Protein AF-A0A8C4LTF9-F1 (afdb_monomer_lite)

Foldseek 3Di:
DLVVVLVVLVVVLVVLVVVVVCCVVCVVVVLVVCLVVQLVLVVPQDCPDPSVVVNVVLCVVQVADAAADDDDDDDGHRGHSSRSVNVCCVVCVVVVVVVSVVVSVVSVVSSVVSVVVVCVVVPVVVVVD

InterPro domains:
  IPR008952 Tetraspanin, EC2 domain superfamily [G3DSA:1.10.1450.10] (25-118)
  IPR008952 Tetraspanin, EC2 domain superfamily [SSF48652] (24-93)
  IPR018499 Tetraspan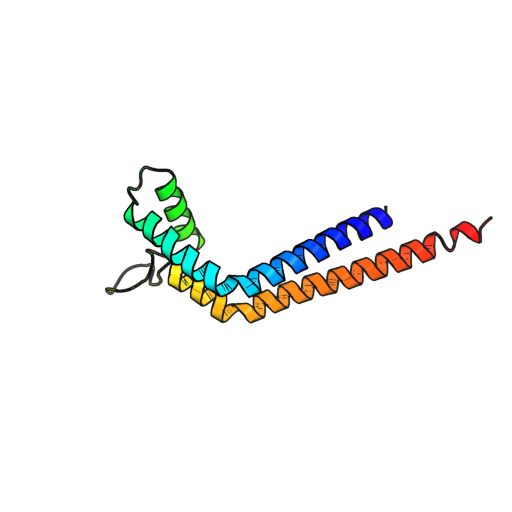in/Peripherin [PF00335] (1-118)
  IPR018499 Tetraspanin/Peripherin [PTHR19282] (1-105)

Structure (mmCIF, N/CA/C/O backbone):
data_AF-A0A8C4LTF9-F1
#
_entry.id   AF-A0A8C4LTF9-F1
#
loop_
_atom_site.group_PDB
_atom_site.id
_atom_site.type_symbol
_atom_site.label_atom_id
_atom_site.label_alt_id
_atom_site.label_comp_id
_atom_site.label_asym_id
_atom_site.label_entity_id
_atom_site.label_seq_id
_atom_site.pdbx_PDB_ins_code
_atom_site.Cartn_x
_atom_site.Cartn_y
_atom_site.Cartn_z
_atom_site.occupancy
_atom_site.B_iso_or_equiv
_atom_site.auth_seq_id
_atom_site.auth_comp_id
_atom_site.auth_asym_id
_atom_site.auth_atom_id
_atom_site.pdbx_PDB_model_num
ATOM 1 N N . MET A 1 1 ? -31.022 2.590 12.637 1.00 83.38 1 MET A N 1
ATOM 2 C CA . MET A 1 1 ? -29.819 3.293 12.130 1.00 83.38 1 MET A CA 1
ATOM 3 C C . MET A 1 1 ? -28.522 2.812 12.789 1.00 83.38 1 MET A C 1
ATOM 5 O O . MET A 1 1 ? -27.674 2.312 12.067 1.00 83.38 1 MET A O 1
ATOM 9 N N . LEU A 1 2 ? -28.377 2.839 14.125 1.00 87.06 2 LEU A N 1
ATOM 10 C CA . LEU A 1 2 ? -27.144 2.401 14.826 1.00 87.06 2 LEU A CA 1
ATOM 11 C C . LEU A 1 2 ? -26.710 0.950 14.534 1.00 87.06 2 LEU A C 1
ATOM 13 O O . LEU A 1 2 ? -25.525 0.686 14.360 1.00 87.06 2 LEU A O 1
ATOM 17 N N . LYS A 1 3 ? -27.663 0.016 14.407 1.00 85.50 3 LYS A N 1
ATOM 18 C CA . LYS A 1 3 ? -27.367 -1.383 14.046 1.00 85.50 3 LYS A CA 1
ATOM 19 C C . LYS A 1 3 ? -26.798 -1.537 12.630 1.00 85.50 3 LYS A C 1
ATOM 21 O O . LYS A 1 3 ? -25.912 -2.355 12.424 1.00 85.50 3 LYS A O 1
ATOM 26 N N . LEU A 1 4 ? -27.282 -0.742 11.671 1.00 90.12 4 LEU A N 1
ATOM 27 C CA . LEU A 1 4 ? -26.751 -0.742 10.303 1.00 90.12 4 LEU A CA 1
ATOM 28 C C . LEU A 1 4 ? -25.328 -0.180 10.282 1.00 90.12 4 LEU A C 1
ATOM 30 O O . LEU A 1 4 ? -24.459 -0.767 9.655 1.00 90.12 4 LEU A O 1
ATOM 34 N N . TYR A 1 5 ? -25.078 0.900 11.026 1.00 92.50 5 TYR A N 1
ATOM 35 C CA . TYR A 1 5 ? -23.738 1.466 11.187 1.00 92.50 5 TYR A CA 1
ATOM 36 C C . TYR A 1 5 ? -22.744 0.449 11.770 1.00 92.50 5 TYR A C 1
ATOM 38 O O . TYR A 1 5 ? -21.685 0.230 11.190 1.00 92.50 5 TYR A O 1
ATOM 46 N N . ALA A 1 6 ? -23.110 -0.237 12.859 1.00 92.38 6 ALA A N 1
ATOM 47 C CA . ALA A 1 6 ? -22.270 -1.282 13.447 1.00 92.38 6 ALA A CA 1
ATOM 48 C C . ALA A 1 6 ? -22.031 -2.462 12.482 1.00 92.38 6 ALA A C 1
ATOM 50 O O .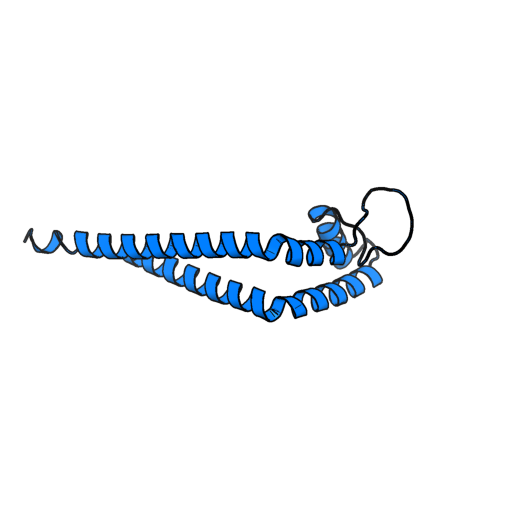 ALA A 1 6 ? -20.919 -2.983 12.417 1.00 92.38 6 ALA A O 1
ATOM 51 N N . MET A 1 7 ? -23.046 -2.852 11.699 1.00 93.69 7 MET A N 1
ATOM 52 C CA . MET A 1 7 ? -22.917 -3.889 10.668 1.00 93.69 7 MET A CA 1
ATOM 53 C C . MET A 1 7 ? -21.915 -3.481 9.580 1.00 93.69 7 MET A C 1
ATOM 55 O O . MET A 1 7 ? -20.995 -4.243 9.294 1.00 93.69 7 MET A O 1
ATOM 59 N N . PHE A 1 8 ? -22.025 -2.264 9.037 1.00 95.69 8 PHE A N 1
ATOM 60 C CA . PHE A 1 8 ? -21.084 -1.768 8.030 1.00 95.69 8 PHE A CA 1
ATOM 61 C C . PHE A 1 8 ? -19.653 -1.663 8.568 1.00 95.69 8 PHE A C 1
ATOM 63 O O . PHE A 1 8 ? -18.730 -2.117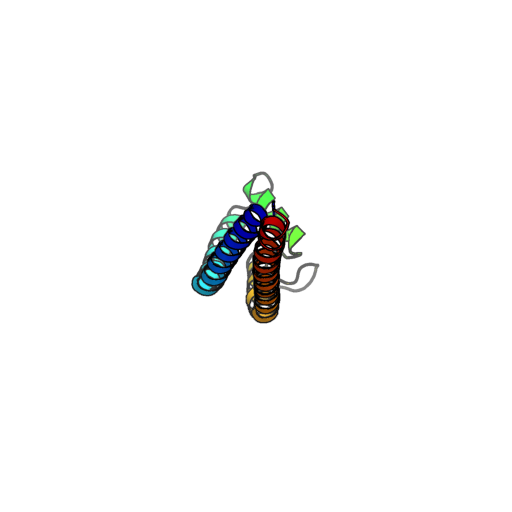 7.897 1.00 95.69 8 PHE A O 1
ATOM 70 N N . LEU A 1 9 ? -19.456 -1.136 9.782 1.00 94.62 9 LEU A N 1
ATOM 71 C CA . LEU A 1 9 ? -18.125 -1.088 10.400 1.00 94.62 9 LEU A CA 1
ATOM 72 C C . LEU A 1 9 ? -17.520 -2.481 10.600 1.00 94.62 9 LEU A C 1
ATOM 74 O O . LEU A 1 9 ? -16.330 -2.662 10.371 1.00 94.62 9 LEU A O 1
ATOM 78 N N . SER A 1 10 ? -18.336 -3.469 10.973 1.00 94.88 10 SER A N 1
ATOM 79 C CA . SER A 1 10 ? -17.867 -4.851 11.117 1.00 94.88 10 SER A CA 1
ATOM 80 C C . SER A 1 10 ? -17.384 -5.419 9.780 1.00 94.88 10 SER A C 1
ATOM 82 O O . SER A 1 10 ? -16.351 -6.080 9.728 1.00 94.88 10 SER A O 1
ATOM 84 N N . LEU A 1 11 ? -18.101 -5.138 8.686 1.00 96.75 11 LEU A N 1
ATOM 85 C CA . LEU A 1 11 ? -17.689 -5.564 7.345 1.00 96.75 11 LEU A CA 1
ATOM 86 C C . LEU A 1 11 ? -16.375 -4.905 6.912 1.00 96.75 11 LEU A C 1
ATOM 88 O O . LEU A 1 11 ? -15.505 -5.586 6.373 1.00 96.75 11 LEU A O 1
ATOM 92 N N . VAL A 1 12 ? -16.211 -3.605 7.176 1.00 96.69 12 VAL A N 1
ATOM 93 C CA . VAL A 1 12 ? -14.968 -2.881 6.866 1.00 96.69 12 VAL A CA 1
ATOM 94 C C . VAL A 1 12 ? -13.796 -3.435 7.676 1.00 96.69 12 VAL A C 1
ATOM 96 O O . VAL A 1 12 ? -12.757 -3.727 7.094 1.00 96.69 12 VAL A O 1
ATOM 99 N N . PHE A 1 13 ? -13.979 -3.681 8.975 1.00 97.12 13 PHE A N 1
ATOM 100 C CA . PHE A 1 13 ? -12.939 -4.257 9.832 1.00 97.12 13 PHE A CA 1
ATOM 101 C C . PHE A 1 13 ? -12.459 -5.626 9.324 1.00 97.12 13 PHE A C 1
ATOM 103 O O . PHE A 1 13 ? -11.259 -5.899 9.274 1.00 97.12 13 PHE A O 1
ATOM 110 N N . LEU A 1 14 ? -13.387 -6.489 8.898 1.00 97.25 14 LEU A N 1
ATOM 111 C CA . LEU A 1 14 ? -13.037 -7.784 8.310 1.00 97.25 14 LEU A CA 1
ATOM 112 C C . LEU A 1 14 ? -12.277 -7.622 6.987 1.00 97.25 14 LEU A C 1
ATOM 114 O O . LEU A 1 14 ? -11.304 -8.340 6.756 1.00 97.25 14 LEU A O 1
ATOM 118 N N . ALA A 1 15 ? -12.685 -6.675 6.139 1.00 97.12 15 ALA A N 1
ATOM 119 C CA . ALA A 1 15 ? -11.989 -6.386 4.888 1.00 97.12 15 ALA A CA 1
ATOM 120 C C . ALA A 1 15 ? -10.562 -5.863 5.130 1.00 97.12 15 ALA A C 1
ATOM 122 O O . ALA A 1 15 ? -9.628 -6.321 4.473 1.00 97.12 15 ALA A O 1
ATOM 123 N N . GLU A 1 16 ? -10.369 -4.967 6.101 1.00 96.00 16 GLU A N 1
ATOM 124 C CA . GLU A 1 16 ? -9.048 -4.467 6.501 1.00 96.00 16 GLU A CA 1
ATOM 125 C C . GLU A 1 16 ? -8.153 -5.577 7.046 1.00 96.00 16 GLU A C 1
ATOM 127 O O . GLU A 1 16 ? -6.979 -5.652 6.685 1.00 96.00 16 GLU A O 1
ATOM 132 N N . LEU A 1 17 ? -8.704 -6.476 7.865 1.00 95.94 17 LEU A N 1
ATOM 133 C CA . LEU A 1 17 ? -7.966 -7.615 8.405 1.00 95.94 17 LEU A CA 1
ATOM 134 C C . LEU A 1 17 ? -7.511 -8.564 7.289 1.00 95.94 17 LEU A C 1
ATOM 136 O O . LEU A 1 17 ? -6.343 -8.953 7.252 1.00 95.94 17 LEU A O 1
ATOM 140 N N . VAL A 1 18 ? -8.393 -8.889 6.338 1.00 97.44 18 VAL A N 1
ATOM 141 C CA . VAL A 1 18 ? -8.047 -9.725 5.175 1.00 97.44 18 VAL A CA 1
ATOM 142 C C . VAL A 1 18 ? -7.000 -9.043 4.292 1.00 97.44 18 VAL A C 1
ATOM 144 O O . VAL A 1 18 ? -6.019 -9.685 3.908 1.00 97.44 18 VAL A O 1
ATOM 147 N N . ALA A 1 19 ? -7.167 -7.753 3.991 1.00 95.69 19 ALA A N 1
ATOM 148 C CA . ALA A 1 19 ? -6.223 -6.989 3.178 1.00 95.69 19 ALA A CA 1
ATOM 149 C C . ALA A 1 19 ? -4.851 -6.863 3.859 1.00 95.69 19 ALA A C 1
ATOM 151 O O . ALA A 1 19 ? -3.824 -7.065 3.212 1.00 95.69 19 ALA A O 1
ATOM 152 N N . GLY A 1 20 ? -4.824 -6.597 5.167 1.00 94.44 20 GLY A N 1
ATOM 153 C CA . GLY A 1 20 ? -3.601 -6.492 5.960 1.00 94.44 20 GLY A CA 1
ATOM 154 C C . GLY A 1 20 ? -2.831 -7.810 6.034 1.00 94.44 20 GLY A C 1
ATOM 155 O O . GLY A 1 20 ? -1.626 -7.829 5.780 1.00 94.44 20 GLY A O 1
ATOM 156 N N . ILE A 1 21 ? -3.522 -8.925 6.308 1.00 95.38 21 ILE A N 1
ATOM 157 C CA . ILE A 1 21 ? -2.905 -10.262 6.317 1.00 95.38 21 ILE A CA 1
ATOM 158 C C . ILE A 1 21 ? -2.369 -10.605 4.926 1.00 95.38 21 ILE A C 1
ATOM 160 O O . ILE A 1 21 ? -1.210 -10.998 4.804 1.00 95.38 21 ILE A O 1
ATOM 164 N N . SER A 1 22 ? -3.177 -10.418 3.879 1.00 95.44 22 SER A N 1
ATOM 165 C CA . SER A 1 22 ? -2.775 -10.731 2.502 1.00 95.44 22 SER A CA 1
ATOM 166 C C . SER A 1 22 ? -1.569 -9.894 2.071 1.00 95.44 22 SER A C 1
ATOM 168 O O . SER A 1 22 ? -0.595 -10.438 1.559 1.00 95.44 22 SER A O 1
ATOM 170 N N . GLY A 1 23 ? -1.579 -8.587 2.347 1.00 92.31 23 GLY A N 1
ATOM 171 C CA . GLY A 1 23 ? -0.459 -7.697 2.044 1.00 92.31 23 GLY A CA 1
ATOM 172 C C . GLY A 1 23 ? 0.827 -8.078 2.779 1.00 92.31 23 GLY A C 1
ATOM 173 O O . GLY A 1 23 ? 1.909 -7.980 2.204 1.00 92.31 23 GLY A O 1
ATOM 174 N N . PHE A 1 24 ? 0.730 -8.562 4.022 1.00 92.00 24 PHE A N 1
ATOM 175 C CA . PHE A 1 24 ? 1.894 -9.015 4.785 1.00 92.00 24 PHE A CA 1
ATOM 176 C C . PHE A 1 24 ? 2.439 -10.362 4.294 1.00 92.00 24 PHE A C 1
ATOM 178 O O . PHE A 1 24 ? 3.651 -10.494 4.109 1.00 92.00 24 PHE A O 1
ATOM 185 N N . VAL A 1 25 ? 1.561 -11.348 4.076 1.00 95.25 25 VAL A N 1
ATOM 186 C CA . VAL A 1 25 ? 1.932 -12.705 3.635 1.00 95.25 25 VAL A CA 1
ATOM 187 C C . VAL A 1 25 ? 2.526 -12.671 2.229 1.00 95.25 25 VAL A C 1
ATOM 189 O O . VAL A 1 25 ? 3.607 -13.212 2.005 1.00 95.25 25 VAL A O 1
ATOM 192 N N . PHE A 1 26 ? 1.878 -11.970 1.298 1.00 94.75 26 PHE A N 1
ATOM 193 C CA . PHE A 1 26 ? 2.287 -11.926 -0.107 1.00 94.75 26 PHE A CA 1
ATOM 194 C C . PHE A 1 26 ? 3.284 -10.803 -0.426 1.00 94.75 26 PHE A C 1
ATOM 196 O O . PHE A 1 26 ? 3.573 -10.551 -1.592 1.00 94.75 26 PHE A O 1
ATOM 203 N N . ARG A 1 27 ? 3.875 -10.131 0.574 1.00 90.62 27 ARG A N 1
ATOM 204 C CA . ARG A 1 27 ? 4.778 -8.981 0.350 1.00 90.62 27 ARG A CA 1
ATOM 205 C C . ARG A 1 27 ? 5.970 -9.285 -0.565 1.00 90.62 27 ARG A C 1
ATOM 207 O O . ARG A 1 27 ? 6.423 -8.401 -1.283 1.00 90.62 27 ARG A O 1
ATOM 214 N N . HIS A 1 28 ? 6.509 -10.505 -0.501 1.00 92.44 28 HIS A N 1
ATOM 215 C CA . HIS A 1 28 ? 7.649 -10.920 -1.323 1.00 92.44 28 HIS A CA 1
ATOM 216 C C . HIS A 1 28 ? 7.198 -11.230 -2.752 1.00 92.44 28 HIS A C 1
ATOM 218 O O . HIS A 1 28 ? 7.797 -10.745 -3.706 1.00 92.44 28 HIS A O 1
ATOM 224 N N . GLU A 1 29 ? 6.077 -11.935 -2.889 1.00 94.81 29 GLU A N 1
ATOM 225 C CA . GLU A 1 29 ? 5.489 -12.273 -4.184 1.00 94.81 29 GLU A CA 1
ATOM 226 C C . GLU A 1 29 ? 5.024 -11.028 -4.953 1.00 94.81 29 GLU A C 1
ATOM 228 O O . GLU A 1 29 ? 5.205 -10.952 -6.166 1.00 94.81 29 GLU A O 1
ATOM 233 N N . ILE A 1 30 ? 4.511 -10.006 -4.256 1.00 92.38 30 ILE A N 1
ATOM 234 C CA . ILE A 1 30 ? 4.157 -8.707 -4.846 1.00 92.38 30 ILE A CA 1
ATOM 235 C C . ILE A 1 30 ? 5.386 -8.038 -5.475 1.00 92.38 30 ILE A C 1
ATOM 237 O O . ILE A 1 30 ? 5.290 -7.534 -6.595 1.00 92.38 30 ILE A O 1
ATOM 241 N N . LYS A 1 31 ? 6.545 -8.063 -4.799 1.00 92.81 31 LYS A N 1
ATOM 242 C CA . LYS A 1 31 ? 7.796 -7.501 -5.337 1.00 92.81 31 LYS A CA 1
ATOM 243 C C . LYS A 1 31 ? 8.220 -8.237 -6.607 1.00 92.81 31 LYS A C 1
ATOM 245 O O . LYS A 1 31 ? 8.418 -7.604 -7.642 1.00 92.81 31 LYS A O 1
ATOM 250 N N . ASP A 1 32 ? 8.278 -9.565 -6.560 1.00 94.44 32 ASP A N 1
ATOM 251 C CA . ASP A 1 32 ? 8.704 -10.382 -7.702 1.00 94.44 32 ASP A CA 1
ATOM 252 C C . ASP A 1 32 ? 7.739 -10.274 -8.891 1.00 94.44 32 ASP A C 1
ATOM 254 O O . ASP A 1 32 ? 8.160 -10.175 -10.047 1.00 94.44 32 ASP A O 1
ATOM 258 N N . THR A 1 33 ? 6.434 -10.252 -8.622 1.00 94.94 33 THR A N 1
ATOM 259 C CA . THR A 1 33 ? 5.397 -10.113 -9.653 1.00 94.94 33 THR A CA 1
ATOM 260 C C . THR A 1 33 ? 5.454 -8.739 -10.305 1.00 94.94 33 THR A C 1
ATOM 262 O O . THR A 1 33 ? 5.369 -8.643 -11.534 1.00 94.94 33 THR A O 1
ATOM 265 N N . PHE A 1 34 ? 5.646 -7.677 -9.515 1.00 93.31 34 PHE A N 1
ATOM 266 C CA . PHE A 1 34 ? 5.826 -6.328 -10.042 1.00 93.31 34 PHE A CA 1
ATOM 267 C C . PHE A 1 34 ? 7.081 -6.241 -10.908 1.00 93.31 34 PHE A C 1
ATOM 269 O O . PHE A 1 34 ? 7.009 -5.715 -12.015 1.00 93.31 34 PHE A O 1
ATOM 276 N N . LEU A 1 35 ? 8.200 -6.831 -10.467 1.00 94.00 35 LEU A N 1
ATOM 277 C CA . LEU A 1 35 ? 9.429 -6.883 -11.257 1.00 94.00 35 LEU A CA 1
ATOM 278 C C . LEU A 1 35 ? 9.190 -7.515 -12.626 1.00 94.00 35 LEU A C 1
ATOM 280 O O . LEU A 1 35 ? 9.512 -6.914 -13.649 1.00 94.00 35 LEU A O 1
ATOM 284 N N . ARG A 1 36 ? 8.611 -8.718 -12.654 1.00 95.00 36 ARG A N 1
ATOM 285 C CA . ARG A 1 36 ? 8.394 -9.474 -13.895 1.00 95.00 36 ARG A CA 1
ATOM 286 C C . ARG A 1 36 ? 7.434 -8.753 -14.834 1.00 95.00 36 ARG A C 1
ATOM 288 O O . ARG A 1 36 ? 7.766 -8.539 -15.994 1.00 95.00 36 ARG A O 1
ATOM 295 N N . THR A 1 37 ? 6.279 -8.338 -14.317 1.00 93.81 37 THR A N 1
ATOM 296 C CA . THR A 1 37 ? 5.222 -7.699 -15.115 1.00 93.81 37 THR A CA 1
ATOM 297 C C . THR A 1 37 ? 5.677 -6.352 -15.661 1.00 93.81 37 THR A C 1
ATOM 299 O O . THR A 1 37 ? 5.454 -6.042 -16.828 1.00 93.81 37 THR A O 1
ATOM 302 N N . TYR A 1 38 ? 6.351 -5.551 -14.837 1.00 92.75 38 TYR A N 1
ATOM 303 C CA . TYR A 1 38 ? 6.834 -4.244 -15.260 1.00 92.75 38 TYR A CA 1
ATOM 304 C C . TYR A 1 38 ? 8.021 -4.357 -16.227 1.00 92.75 38 TYR A C 1
ATOM 306 O O . TYR A 1 38 ? 8.131 -3.557 -17.154 1.00 92.75 38 TYR A O 1
ATOM 314 N N . THR A 1 39 ? 8.873 -5.378 -16.071 1.00 92.69 39 THR A N 1
ATOM 315 C CA . THR A 1 39 ? 9.935 -5.679 -17.045 1.00 92.69 39 THR A CA 1
ATOM 316 C C . THR A 1 39 ? 9.359 -6.045 -18.404 1.00 92.69 39 THR A C 1
ATOM 318 O O . THR A 1 39 ? 9.785 -5.476 -19.405 1.00 92.69 39 THR A O 1
ATOM 321 N N . ASP A 1 40 ? 8.366 -6.935 -18.448 1.00 92.88 40 ASP A N 1
ATOM 322 C CA . ASP A 1 40 ? 7.692 -7.316 -19.694 1.00 92.88 40 ASP A CA 1
ATOM 323 C C . ASP A 1 40 ? 7.001 -6.115 -20.361 1.00 92.88 40 ASP A C 1
ATOM 325 O O . ASP A 1 40 ? 7.138 -5.892 -21.567 1.00 92.88 40 ASP A O 1
ATOM 329 N N . ALA A 1 41 ? 6.329 -5.274 -19.567 1.00 91.69 41 ALA A N 1
ATOM 330 C CA . ALA A 1 41 ? 5.694 -4.056 -20.063 1.00 91.69 41 ALA A CA 1
ATOM 331 C C . ALA A 1 41 ? 6.711 -3.062 -20.650 1.00 91.69 41 ALA A C 1
ATOM 333 O O . ALA A 1 41 ? 6.460 -2.484 -21.705 1.00 91.69 41 ALA A O 1
ATOM 334 N N . MET A 1 42 ? 7.871 -2.890 -20.008 1.00 90.44 42 MET A N 1
ATOM 335 C CA . MET A 1 42 ? 8.945 -2.030 -20.517 1.00 90.44 42 MET A CA 1
ATOM 336 C C . MET A 1 42 ? 9.635 -2.605 -21.757 1.00 90.44 42 MET A C 1
ATOM 338 O O . MET A 1 42 ? 10.009 -1.839 -22.640 1.00 90.44 42 MET A O 1
ATOM 342 N N . GLN A 1 43 ? 9.803 -3.928 -21.853 1.00 90.12 43 GLN A N 1
ATOM 343 C CA . GLN A 1 43 ? 10.407 -4.572 -23.028 1.00 90.12 43 GLN A CA 1
ATOM 344 C C . GLN A 1 43 ? 9.552 -4.414 -24.289 1.00 90.12 43 GLN A C 1
ATOM 346 O O . GLN A 1 43 ? 10.092 -4.314 -25.387 1.00 90.12 43 GLN A O 1
ATOM 351 N N . ASN A 1 44 ? 8.231 -4.354 -24.128 1.00 90.62 44 ASN A N 1
ATOM 352 C CA . ASN A 1 44 ? 7.279 -4.173 -25.222 1.00 90.62 44 ASN A CA 1
ATOM 353 C C . ASN A 1 44 ? 6.816 -2.713 -25.389 1.00 90.62 44 ASN A C 1
ATOM 355 O O . ASN A 1 44 ? 5.878 -2.450 -26.145 1.00 90.62 44 ASN A O 1
ATOM 359 N N . TYR A 1 45 ? 7.443 -1.766 -24.687 1.00 89.69 45 TYR A N 1
ATOM 360 C CA . TYR A 1 45 ? 7.067 -0.357 -24.737 1.00 89.69 45 TYR A CA 1
ATOM 361 C C . TYR A 1 45 ? 7.325 0.230 -26.128 1.00 89.69 45 TYR A C 1
ATOM 363 O O . TYR A 1 45 ? 8.447 0.192 -26.637 1.00 89.69 45 TYR A O 1
ATOM 371 N N . ASN A 1 46 ? 6.289 0.810 -26.734 1.00 92.31 46 ASN A N 1
ATOM 372 C CA . ASN A 1 46 ? 6.365 1.425 -28.062 1.00 92.31 46 ASN A CA 1
ATOM 373 C C . ASN A 1 46 ? 5.768 2.844 -28.127 1.00 92.31 46 ASN A C 1
ATOM 375 O O . ASN A 1 46 ? 5.819 3.472 -29.182 1.00 92.31 46 ASN A O 1
ATOM 379 N N . GLY A 1 47 ? 5.195 3.342 -27.024 1.00 91.25 47 GLY A N 1
ATOM 380 C CA . GLY A 1 47 ? 4.613 4.684 -26.903 1.00 91.25 47 GLY A CA 1
ATOM 381 C C . GLY A 1 47 ? 3.223 4.866 -27.527 1.00 91.25 47 GLY A C 1
ATOM 382 O O . GLY A 1 47 ? 2.602 5.906 -27.325 1.00 91.25 47 GLY A O 1
ATOM 383 N N . ASN A 1 48 ? 2.707 3.873 -28.252 1.00 92.00 48 ASN A N 1
ATOM 384 C CA . ASN A 1 48 ? 1.489 4.002 -29.059 1.00 92.00 48 ASN A CA 1
ATOM 385 C C . ASN A 1 48 ? 0.311 3.181 -28.521 1.00 92.00 48 ASN A C 1
ATOM 387 O O . ASN A 1 48 ? -0.835 3.431 -28.896 1.00 92.00 48 ASN A O 1
ATOM 391 N N . ASP A 1 49 ? 0.573 2.191 -27.670 1.00 91.88 49 ASP A N 1
ATOM 392 C CA . ASP A 1 49 ? -0.430 1.257 -27.172 1.00 91.88 49 ASP A CA 1
ATOM 393 C C . ASP A 1 49 ? -0.900 1.566 -25.736 1.00 91.88 49 ASP A C 1
ATOM 395 O O . ASP A 1 49 ? -0.363 2.412 -25.016 1.00 91.88 49 ASP A O 1
ATOM 399 N N . GLU A 1 50 ? -1.950 0.869 -25.295 1.00 91.12 50 GLU A N 1
ATOM 400 C CA . GLU A 1 50 ? -2.494 1.037 -23.946 1.00 91.12 50 GLU A CA 1
ATOM 401 C C . GLU A 1 50 ? -1.515 0.605 -22.846 1.00 91.12 50 GLU A C 1
ATOM 403 O O . GLU A 1 50 ? -1.486 1.245 -21.793 1.00 91.12 50 GLU A O 1
ATOM 408 N N . ARG A 1 51 ? -0.658 -0.401 -23.087 1.00 89.44 51 ARG A N 1
ATOM 409 C CA . ARG A 1 51 ? 0.354 -0.812 -22.100 1.00 89.44 51 ARG A CA 1
ATOM 410 C C . ARG A 1 51 ? 1.407 0.274 -21.922 1.00 89.44 51 ARG A C 1
ATOM 412 O O . ARG A 1 51 ? 1.761 0.569 -20.783 1.00 89.44 51 ARG A O 1
ATOM 419 N N . SER A 1 52 ? 1.827 0.933 -23.005 1.00 93.06 52 SER A N 1
ATOM 420 C CA . SER A 1 52 ? 2.715 2.099 -22.921 1.00 93.06 52 SER A CA 1
ATOM 421 C C . SER A 1 52 ? 2.096 3.235 -22.095 1.00 93.06 52 SER A C 1
ATOM 423 O O . SER A 1 52 ? 2.776 3.814 -21.253 1.00 93.06 52 SER A O 1
ATOM 425 N N . ARG A 1 53 ? 0.782 3.492 -22.219 1.00 94.12 53 ARG A N 1
ATOM 426 C CA . ARG A 1 53 ? 0.090 4.482 -21.363 1.00 94.12 53 ARG A CA 1
ATOM 427 C C . ARG A 1 53 ? 0.085 4.094 -19.882 1.00 94.12 53 ARG A C 1
ATOM 429 O O . ARG A 1 53 ? 0.225 4.968 -19.028 1.00 94.12 53 ARG A O 1
ATOM 436 N N . ALA A 1 54 ? -0.068 2.808 -19.564 1.00 93.06 54 ALA A N 1
ATOM 437 C CA . ALA A 1 54 ? 0.016 2.325 -18.185 1.00 93.06 54 ALA A CA 1
ATOM 438 C C . ALA A 1 54 ? 1.430 2.507 -17.609 1.00 93.06 54 ALA A C 1
ATOM 440 O O . ALA A 1 54 ? 1.575 2.983 -16.482 1.00 93.06 54 ALA A O 1
ATOM 441 N N . VAL A 1 55 ? 2.465 2.207 -18.401 1.00 92.38 55 VAL A N 1
ATOM 442 C CA . VAL A 1 55 ? 3.867 2.473 -18.047 1.00 92.38 55 VAL A CA 1
ATOM 443 C C . VAL A 1 55 ? 4.086 3.966 -17.784 1.00 92.38 55 VAL A C 1
ATOM 445 O O . VAL A 1 55 ? 4.598 4.324 -16.722 1.00 92.38 55 VAL A O 1
ATOM 448 N N . ASP A 1 56 ? 3.632 4.843 -18.682 1.00 93.44 56 ASP A N 1
ATOM 449 C CA . ASP A 1 56 ? 3.746 6.299 -18.518 1.00 93.44 56 ASP A CA 1
ATOM 450 C C . ASP A 1 56 ? 3.030 6.788 -17.252 1.00 93.44 56 ASP A C 1
ATOM 452 O O . ASP A 1 56 ? 3.520 7.676 -16.548 1.00 93.44 56 ASP A O 1
ATOM 456 N N . HIS A 1 57 ? 1.864 6.215 -16.939 1.00 94.38 57 HIS A N 1
ATOM 457 C CA . HIS A 1 57 ? 1.106 6.580 -15.749 1.00 94.38 57 HIS A CA 1
ATOM 458 C C . HIS A 1 57 ? 1.842 6.196 -14.464 1.00 94.38 57 HIS A C 1
ATOM 460 O O . HIS A 1 57 ? 1.903 7.005 -13.535 1.00 94.38 57 HIS A O 1
ATOM 466 N N . VAL A 1 58 ? 2.448 5.007 -14.426 1.00 92.50 58 VAL A N 1
ATOM 467 C CA . VAL A 1 58 ? 3.287 4.564 -13.304 1.00 92.50 58 VAL A CA 1
ATOM 468 C C . VAL A 1 58 ? 4.493 5.488 -13.148 1.00 92.50 58 VAL A C 1
ATOM 470 O O . VAL A 1 58 ? 4.719 6.011 -12.058 1.00 92.50 58 VAL A O 1
ATOM 473 N N . GLN A 1 59 ? 5.221 5.759 -14.234 1.00 91.31 59 GLN A N 1
ATOM 474 C CA . GLN A 1 59 ? 6.414 6.610 -14.209 1.00 91.31 59 GLN A CA 1
ATOM 475 C C . GLN A 1 59 ? 6.114 8.038 -13.744 1.00 91.31 59 GLN A C 1
ATOM 477 O O . GLN A 1 59 ? 6.842 8.578 -12.912 1.00 91.31 59 GLN A O 1
ATOM 482 N N . ARG A 1 60 ? 5.019 8.647 -14.219 1.00 90.81 60 ARG A N 1
ATOM 483 C CA . ARG A 1 60 ? 4.617 10.005 -13.810 1.00 90.81 60 ARG A CA 1
ATOM 484 C C . ARG A 1 60 ? 4.105 10.055 -12.375 1.00 90.81 60 ARG A C 1
ATOM 486 O O . ARG A 1 60 ? 4.476 10.963 -11.640 1.00 90.81 60 ARG A O 1
ATOM 493 N N . SER A 1 61 ? 3.280 9.090 -11.969 1.00 92.94 61 SER A N 1
ATOM 494 C CA . SER A 1 61 ? 2.693 9.071 -10.620 1.00 92.94 61 SER A CA 1
ATOM 495 C C . SER A 1 61 ? 3.740 8.813 -9.542 1.00 92.94 61 SER A C 1
ATOM 497 O O . SER A 1 61 ? 3.668 9.386 -8.459 1.00 92.94 61 SER A O 1
ATOM 499 N N . LEU A 1 62 ? 4.726 7.967 -9.845 1.00 89.19 62 LEU A N 1
ATOM 500 C CA . LEU A 1 62 ? 5.792 7.613 -8.913 1.00 89.19 62 LEU A CA 1
ATOM 501 C C . LEU A 1 62 ? 7.067 8.447 -9.104 1.00 89.19 62 LEU A C 1
ATOM 503 O O . LEU A 1 62 ? 7.977 8.337 -8.290 1.00 89.19 62 LEU A O 1
ATOM 507 N N . SER A 1 63 ? 7.143 9.293 -10.139 1.00 89.94 63 SER A N 1
ATOM 508 C CA . SER A 1 63 ? 8.345 10.071 -10.485 1.00 89.94 63 SER A CA 1
ATOM 509 C C . SER A 1 63 ? 9.604 9.188 -10.567 1.00 89.94 63 SER A C 1
ATOM 511 O O . SER A 1 63 ? 10.618 9.431 -9.915 1.00 89.94 63 SER A O 1
ATOM 513 N N . CYS A 1 64 ? 9.504 8.111 -11.348 1.00 88.81 64 CYS A N 1
ATOM 514 C CA . CYS A 1 64 ? 10.552 7.114 -11.583 1.00 88.81 64 CYS A CA 1
ATOM 515 C C . CYS A 1 64 ? 10.705 6.844 -13.085 1.00 88.81 64 CYS A C 1
ATOM 517 O O . CYS A 1 64 ? 9.849 7.232 -13.880 1.00 88.81 64 CYS A O 1
ATOM 519 N N . CYS A 1 65 ? 11.788 6.179 -13.495 1.00 88.50 65 CYS A N 1
ATOM 520 C CA . CYS A 1 65 ? 12.014 5.837 -14.902 1.00 88.50 65 CYS A CA 1
ATOM 521 C C . CYS A 1 65 ? 12.662 4.457 -15.045 1.00 88.50 65 CYS A C 1
ATOM 523 O O . CYS A 1 65 ? 13.616 4.142 -14.334 1.00 88.50 65 CYS A O 1
ATOM 525 N N . GLY A 1 66 ? 12.155 3.646 -15.979 1.00 87.19 66 GLY A N 1
ATOM 526 C CA . GLY A 1 66 ? 12.657 2.293 -16.229 1.00 87.19 66 GLY A CA 1
ATOM 527 C C . GLY A 1 66 ? 12.359 1.302 -15.098 1.00 87.19 66 GLY A C 1
ATOM 528 O O . GLY A 1 66 ? 11.724 1.635 -14.094 1.00 87.19 66 GLY A O 1
ATOM 529 N N . VAL A 1 67 ? 12.778 0.048 -15.293 1.00 87.88 67 VAL A N 1
ATOM 530 C CA . VAL A 1 67 ? 12.518 -1.061 -14.358 1.00 87.88 67 VAL A CA 1
ATOM 531 C C . VAL A 1 67 ? 13.425 -0.951 -13.133 1.00 87.88 67 VAL A C 1
ATOM 533 O O . VAL A 1 67 ? 12.946 -0.614 -12.054 1.00 87.88 67 VAL A O 1
ATOM 536 N N . GLN A 1 68 ? 14.723 -1.194 -13.315 1.00 80.88 68 GLN A N 1
ATOM 537 C CA . GLN A 1 68 ? 15.763 -1.127 -12.289 1.00 80.88 68 GLN A CA 1
ATOM 538 C C . GLN A 1 68 ? 16.846 -0.157 -12.773 1.00 80.88 68 GLN A C 1
ATOM 540 O O . GLN A 1 68 ? 17.151 -0.138 -13.970 1.00 80.88 68 GLN A O 1
ATOM 545 N N . ASN A 1 69 ? 17.400 0.679 -11.893 1.00 68.81 69 ASN A N 1
ATOM 546 C CA . ASN A 1 69 ? 18.383 1.674 -12.330 1.00 68.81 69 ASN A CA 1
ATOM 547 C C . ASN A 1 69 ? 19.814 1.131 -12.283 1.00 68.81 69 ASN A C 1
ATOM 549 O O . ASN A 1 69 ? 20.491 1.256 -11.265 1.00 68.81 69 ASN A O 1
ATOM 553 N N . TYR A 1 70 ? 20.299 0.604 -13.408 1.00 55.56 70 TYR A N 1
ATOM 554 C CA . TYR A 1 70 ? 21.715 0.271 -13.569 1.00 55.56 70 TYR A CA 1
ATOM 555 C C . TYR A 1 70 ? 22.218 0.685 -14.951 1.00 55.56 70 TYR A C 1
ATOM 557 O O . TYR A 1 70 ? 22.332 -0.145 -15.844 1.00 55.56 70 TYR A O 1
ATOM 565 N N . THR A 1 71 ? 22.488 1.976 -15.149 1.00 51.91 71 THR A N 1
ATOM 566 C CA . THR A 1 71 ? 23.736 2.519 -15.731 1.00 51.91 71 THR A CA 1
ATOM 567 C C . THR A 1 71 ? 23.554 3.973 -16.172 1.00 51.91 71 THR A C 1
ATOM 569 O O . THR A 1 71 ? 22.706 4.306 -16.988 1.00 51.91 71 THR A O 1
ATOM 572 N N . ASN A 1 72 ? 24.487 4.791 -15.688 1.00 39.81 72 ASN A N 1
ATOM 573 C CA . ASN A 1 72 ? 24.909 6.098 -16.177 1.00 39.81 72 ASN A CA 1
ATOM 574 C C . ASN A 1 72 ? 24.194 7.387 -15.743 1.00 39.81 72 ASN A C 1
ATOM 576 O O . ASN A 1 72 ? 22.984 7.535 -15.637 1.00 39.81 72 ASN A O 1
ATOM 580 N N . TRP A 1 73 ? 25.104 8.316 -15.465 1.00 52.19 73 TRP A N 1
ATOM 581 C CA . TRP A 1 73 ? 25.011 9.652 -14.917 1.00 52.19 73 TRP A CA 1
ATOM 582 C C . TRP A 1 73 ? 24.201 10.611 -15.795 1.00 52.19 73 TRP A C 1
ATOM 584 O O . TRP A 1 73 ? 24.315 10.598 -17.017 1.00 52.19 73 TRP A O 1
ATOM 594 N N . SER A 1 74 ? 23.515 11.533 -15.112 1.00 52.34 74 SER A N 1
ATOM 595 C CA . SER A 1 74 ? 22.826 12.743 -15.584 1.00 52.34 74 SER A CA 1
ATOM 596 C C . SER A 1 74 ? 21.392 12.601 -16.129 1.00 52.34 74 SER A C 1
ATOM 598 O O . SER A 1 74 ? 21.093 11.819 -17.020 1.00 52.34 74 SER A O 1
ATOM 600 N N . THR A 1 75 ? 20.528 13.475 -15.589 1.00 49.94 75 THR A N 1
ATOM 601 C CA . THR A 1 75 ? 19.156 13.860 -15.987 1.00 49.94 75 THR A CA 1
ATOM 602 C C . THR A 1 75 ? 17.925 13.080 -15.446 1.00 49.94 75 THR A C 1
ATOM 604 O O . THR A 1 75 ? 17.402 12.141 -16.028 1.00 49.94 75 THR A O 1
ATOM 607 N N . ILE A 1 76 ? 17.403 13.629 -14.336 1.00 55.78 76 ILE A N 1
ATOM 608 C CA . ILE A 1 76 ? 15.994 13.780 -13.898 1.00 55.78 76 ILE A CA 1
ATOM 609 C C . ILE A 1 76 ? 15.264 12.621 -13.183 1.00 55.78 76 ILE A C 1
ATOM 611 O O . ILE A 1 76 ? 14.508 12.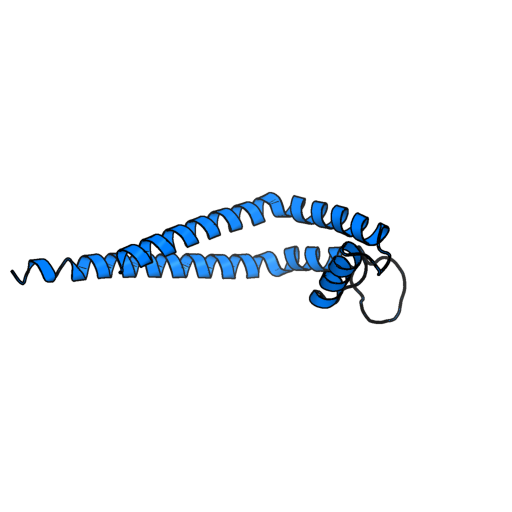939 -12.274 1.00 55.78 76 ILE A O 1
ATOM 615 N N . ASN A 1 77 ? 15.537 11.328 -13.394 1.00 55.62 77 ASN A N 1
ATOM 616 C CA . ASN A 1 77 ? 14.907 10.267 -12.571 1.00 55.62 77 ASN A CA 1
ATOM 617 C C . ASN A 1 77 ? 15.911 9.180 -12.161 1.00 55.62 77 ASN A C 1
ATOM 619 O O . ASN A 1 77 ? 16.128 8.214 -12.883 1.00 55.62 77 ASN A O 1
ATOM 623 N N . GLN A 1 78 ? 16.535 9.333 -10.987 1.00 64.06 78 GLN A N 1
ATOM 624 C CA . GLN A 1 78 ? 17.620 8.451 -10.524 1.00 64.06 78 GLN A CA 1
ATOM 625 C C . GLN A 1 78 ? 17.169 7.100 -9.937 1.00 64.06 78 GLN A C 1
ATOM 627 O O . GLN A 1 78 ? 18.002 6.371 -9.401 1.00 64.06 78 GLN A O 1
ATOM 632 N N . LYS A 1 79 ? 15.888 6.722 -9.994 1.00 78.50 79 LYS A N 1
ATOM 633 C CA . LYS A 1 79 ? 15.428 5.431 -9.456 1.00 78.50 79 LYS A CA 1
ATOM 634 C C . LYS A 1 79 ? 14.523 4.707 -10.445 1.00 78.50 79 LYS A C 1
ATOM 636 O O . LYS A 1 79 ? 13.614 5.314 -11.015 1.00 78.50 79 LYS A O 1
ATOM 641 N N . GLY A 1 80 ? 14.771 3.406 -10.595 1.00 88.25 80 GLY A N 1
ATOM 642 C CA . GLY A 1 80 ? 13.871 2.496 -11.286 1.00 88.25 80 GLY A CA 1
ATOM 643 C C . GLY A 1 80 ? 12.557 2.385 -10.522 1.00 88.25 80 GLY A C 1
ATOM 644 O O . GLY A 1 80 ? 12.535 2.478 -9.291 1.00 88.25 80 GLY A O 1
ATOM 645 N N . CYS A 1 81 ? 11.449 2.200 -11.233 1.00 90.75 81 CYS A N 1
ATOM 646 C CA . CYS A 1 81 ? 10.138 2.098 -10.597 1.00 90.75 81 CYS A CA 1
ATOM 647 C C . CYS A 1 81 ? 10.029 0.859 -9.697 1.00 90.75 81 CYS A C 1
ATOM 649 O O . CYS A 1 81 ? 9.388 0.925 -8.650 1.00 90.75 81 CYS A O 1
ATOM 651 N N . TYR A 1 82 ? 10.709 -0.241 -10.042 1.00 91.81 82 TYR A N 1
ATOM 652 C CA . TYR A 1 82 ? 10.813 -1.413 -9.168 1.00 91.81 82 TYR A CA 1
ATOM 653 C C . TYR A 1 82 ? 11.558 -1.095 -7.868 1.00 91.81 82 TYR A C 1
ATOM 655 O O . TYR A 1 82 ? 11.066 -1.418 -6.784 1.00 91.81 82 TYR A O 1
ATOM 663 N N . ASP A 1 83 ? 12.712 -0.429 -7.970 1.00 90.06 83 ASP A N 1
ATOM 664 C CA . ASP A 1 83 ? 13.539 -0.076 -6.812 1.00 90.06 83 ASP A CA 1
ATOM 665 C C . ASP A 1 83 ? 12.796 0.886 -5.884 1.00 90.06 83 ASP A C 1
ATOM 667 O O . ASP A 1 83 ? 12.838 0.738 -4.664 1.00 90.06 83 ASP A O 1
ATOM 671 N N . LEU A 1 84 ? 12.076 1.856 -6.455 1.00 91.19 84 LEU A N 1
ATOM 672 C CA . LEU A 1 84 ? 11.290 2.817 -5.693 1.00 91.19 84 LEU A CA 1
ATOM 673 C C . LEU A 1 84 ? 10.136 2.146 -4.939 1.00 91.19 84 LEU A C 1
ATOM 675 O O . LEU A 1 84 ? 9.994 2.375 -3.740 1.00 91.19 84 LEU A O 1
ATOM 679 N N . VAL A 1 85 ? 9.337 1.307 -5.610 1.00 91.75 85 VAL A N 1
ATOM 680 C CA . VAL A 1 85 ? 8.212 0.588 -4.982 1.00 91.75 85 VAL A CA 1
ATOM 681 C C . VAL A 1 85 ? 8.719 -0.358 -3.896 1.00 91.75 85 VAL A C 1
ATOM 683 O O . VAL A 1 85 ? 8.204 -0.360 -2.779 1.00 91.75 85 VAL A O 1
ATOM 686 N N . THR A 1 86 ? 9.776 -1.115 -4.183 1.00 91.38 86 THR A N 1
ATOM 687 C CA . THR A 1 86 ? 10.364 -2.067 -3.234 1.00 91.38 86 THR A CA 1
ATOM 688 C C . THR A 1 86 ? 10.979 -1.356 -2.030 1.00 91.38 86 THR A C 1
ATOM 690 O O . THR A 1 86 ? 10.727 -1.751 -0.891 1.00 91.38 86 THR A O 1
ATOM 693 N N . SER A 1 87 ? 11.721 -0.268 -2.259 1.00 90.38 87 SER A N 1
ATOM 694 C CA . SER A 1 87 ? 12.289 0.562 -1.193 1.00 90.38 87 SER A CA 1
ATOM 695 C C . SER A 1 87 ? 11.193 1.208 -0.352 1.00 90.38 87 SER A C 1
ATOM 697 O O . SER A 1 87 ? 11.294 1.214 0.874 1.00 90.38 87 SER A O 1
ATOM 699 N N . PHE A 1 88 ? 10.113 1.688 -0.973 1.00 89.81 88 PHE A N 1
ATOM 700 C CA . PHE A 1 88 ? 8.965 2.208 -0.240 1.00 89.81 88 PHE A CA 1
ATOM 701 C C . PHE A 1 88 ? 8.355 1.135 0.666 1.00 89.81 88 PHE A C 1
ATOM 703 O O . PHE A 1 88 ? 8.150 1.397 1.853 1.00 89.81 88 PHE A O 1
ATOM 710 N N . MET A 1 89 ? 8.132 -0.072 0.136 1.00 89.75 89 MET A N 1
ATOM 711 C CA . MET A 1 89 ? 7.602 -1.205 0.896 1.00 89.75 89 MET A CA 1
ATOM 712 C C . MET A 1 89 ? 8.509 -1.621 2.055 1.00 89.75 89 MET A C 1
ATOM 714 O O . MET A 1 89 ? 7.985 -2.070 3.060 1.00 89.75 89 MET A O 1
ATOM 718 N N . GLU A 1 90 ? 9.833 -1.495 1.957 1.00 90.31 90 GLU A N 1
ATOM 719 C CA . GLU A 1 90 ? 10.755 -1.876 3.040 1.00 90.31 90 GLU A CA 1
ATOM 720 C C . GLU A 1 90 ? 10.916 -0.784 4.092 1.00 90.31 90 GLU A C 1
ATOM 722 O O . GLU A 1 90 ? 10.837 -1.055 5.289 1.00 90.31 90 GLU A O 1
ATOM 727 N N . THR A 1 91 ? 11.110 0.461 3.658 1.00 90.44 91 THR A N 1
ATOM 728 C CA . THR A 1 91 ? 11.373 1.584 4.564 1.00 90.44 91 THR A CA 1
ATOM 729 C C . THR A 1 91 ? 10.109 2.044 5.287 1.00 90.44 91 THR A C 1
ATOM 731 O O . THR A 1 91 ? 10.174 2.426 6.453 1.00 90.44 91 THR A O 1
ATOM 734 N N . ASN A 1 92 ? 8.946 1.987 4.631 1.00 92.50 92 ASN A N 1
ATOM 735 C CA . ASN A 1 92 ? 7.704 2.543 5.175 1.00 92.50 92 ASN A CA 1
ATOM 736 C C . ASN A 1 92 ? 6.747 1.483 5.728 1.00 92.50 92 ASN A C 1
ATOM 738 O O . ASN A 1 92 ? 5.694 1.855 6.245 1.00 92.50 92 ASN A O 1
ATOM 742 N N . MET A 1 93 ? 7.095 0.188 5.681 1.00 89.88 93 MET A N 1
ATOM 743 C CA . MET A 1 93 ? 6.210 -0.890 6.153 1.00 89.88 93 MET A CA 1
ATOM 744 C C . MET A 1 93 ? 5.694 -0.637 7.571 1.00 89.88 93 MET A C 1
ATOM 746 O O . MET A 1 93 ? 4.515 -0.844 7.839 1.00 89.88 93 MET A O 1
ATOM 750 N N . GLY A 1 94 ? 6.563 -0.158 8.468 1.00 92.25 94 GLY A N 1
ATOM 751 C CA . GLY A 1 94 ? 6.193 0.141 9.851 1.00 92.25 94 GLY A CA 1
ATOM 752 C C . GLY A 1 94 ? 5.168 1.270 9.967 1.00 92.25 94 GLY A C 1
ATOM 753 O O . GLY A 1 94 ? 4.213 1.151 10.729 1.00 92.25 94 GLY A O 1
ATOM 754 N N . ILE A 1 95 ? 5.319 2.335 9.172 1.00 94.62 95 ILE A N 1
ATOM 755 C CA . ILE A 1 95 ? 4.377 3.465 9.152 1.00 94.62 95 ILE A CA 1
ATOM 756 C C . ILE A 1 95 ? 3.023 3.001 8.608 1.00 94.62 95 ILE A C 1
ATOM 758 O O . ILE A 1 95 ? 1.992 3.266 9.220 1.00 94.62 95 ILE A O 1
ATOM 762 N N . ILE A 1 96 ? 3.026 2.259 7.498 1.00 92.38 96 ILE A N 1
ATOM 763 C CA . ILE A 1 96 ? 1.809 1.730 6.866 1.00 92.38 96 ILE A CA 1
ATOM 764 C C . ILE A 1 96 ? 1.066 0.802 7.832 1.00 92.38 96 ILE A C 1
ATOM 766 O O . ILE A 1 96 ? -0.136 0.962 8.040 1.00 92.38 96 ILE A O 1
ATOM 770 N N . ALA A 1 97 ? 1.786 -0.127 8.468 1.00 93.44 97 ALA A N 1
ATOM 771 C CA . ALA A 1 97 ? 1.218 -1.028 9.463 1.00 93.44 97 ALA A CA 1
ATOM 772 C C . ALA A 1 97 ? 0.650 -0.261 10.667 1.00 93.44 97 ALA A C 1
ATOM 774 O O . ALA A 1 97 ? -0.437 -0.584 11.140 1.00 93.44 97 ALA A O 1
ATOM 775 N N . GLY A 1 98 ? 1.346 0.781 11.132 1.00 95.50 98 GLY A N 1
ATOM 776 C CA . GLY A 1 98 ? 0.887 1.631 12.229 1.00 95.50 98 GLY A CA 1
ATOM 777 C C . GLY A 1 98 ? -0.401 2.388 11.903 1.00 95.50 98 GLY A C 1
ATOM 778 O O . GLY A 1 98 ? -1.335 2.376 12.702 1.00 95.50 98 GLY A O 1
ATOM 779 N N . VAL A 1 99 ? -0.488 2.999 10.717 1.00 95.81 99 VAL A N 1
ATOM 780 C CA . VAL A 1 99 ? -1.706 3.689 10.259 1.00 95.81 99 VAL A CA 1
ATOM 781 C C . VAL A 1 99 ? -2.869 2.704 10.134 1.00 95.81 99 VAL A C 1
ATOM 783 O O . VAL A 1 99 ? -3.944 2.976 10.664 1.00 95.81 99 VAL A O 1
ATOM 786 N N . ALA A 1 100 ? -2.652 1.543 9.507 1.00 95.12 100 ALA A N 1
ATOM 787 C CA . ALA A 1 100 ? -3.680 0.510 9.369 1.00 95.12 100 ALA A CA 1
ATOM 788 C C . ALA A 1 100 ? -4.178 0.007 10.734 1.00 95.12 100 ALA A C 1
ATOM 790 O O . ALA A 1 100 ? -5.382 -0.097 10.962 1.00 95.12 100 ALA A O 1
ATOM 791 N N . PHE A 1 101 ? -3.264 -0.230 11.677 1.00 95.00 101 PHE A N 1
ATOM 792 C CA . PHE A 1 101 ? -3.620 -0.625 13.038 1.00 95.00 101 PHE A CA 1
ATOM 793 C C . PHE A 1 101 ? -4.416 0.466 1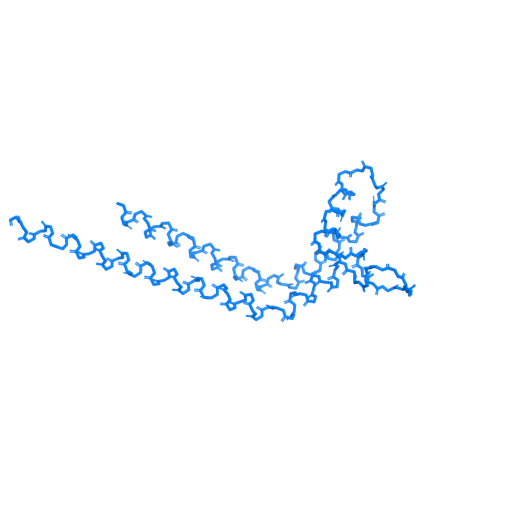3.767 1.00 95.00 101 PHE A C 1
ATOM 795 O O . PHE A 1 101 ? -5.395 0.166 14.449 1.00 95.00 101 PHE A O 1
ATOM 802 N N . GLY A 1 102 ? -4.038 1.736 13.599 1.00 97.19 102 GLY A N 1
ATOM 803 C CA . GLY A 1 102 ? -4.767 2.871 14.167 1.00 97.19 102 GLY A CA 1
ATOM 804 C C . GLY A 1 102 ? -6.194 2.988 13.628 1.00 97.19 102 GLY A C 1
ATOM 805 O O . GLY A 1 102 ? -7.128 3.204 14.403 1.00 97.19 102 GLY A O 1
ATOM 806 N N . ILE A 1 103 ? -6.380 2.785 12.320 1.00 96.44 103 ILE A N 1
ATOM 807 C CA . ILE A 1 103 ? -7.708 2.762 11.692 1.00 96.44 103 ILE A CA 1
ATOM 808 C C . ILE A 1 103 ? -8.543 1.620 12.282 1.00 96.44 103 ILE A C 1
ATOM 810 O O . ILE A 1 103 ? -9.622 1.885 12.820 1.00 96.44 103 ILE A O 1
ATOM 814 N N . ALA A 1 104 ? -8.016 0.395 12.305 1.00 96.50 104 ALA A N 1
ATOM 815 C CA . ALA A 1 104 ? -8.702 -0.763 12.875 1.00 96.50 104 ALA A CA 1
ATOM 816 C C . ALA A 1 104 ? -9.076 -0.552 14.358 1.00 96.50 104 ALA A C 1
ATOM 818 O O . ALA A 1 104 ? -10.189 -0.861 14.787 1.00 96.50 104 ALA A O 1
ATOM 819 N N . PHE A 1 105 ? -8.180 0.047 15.148 1.00 96.50 105 PHE A N 1
ATOM 820 C CA . PHE A 1 105 ? -8.444 0.392 16.545 1.00 96.50 105 PHE A CA 1
ATOM 821 C C . PHE A 1 105 ? -9.571 1.425 16.688 1.00 96.50 105 PHE A C 1
ATOM 823 O O . PHE A 1 105 ? -10.473 1.259 17.511 1.00 96.50 105 PHE A O 1
ATOM 830 N N . SER A 1 106 ? -9.570 2.468 15.855 1.00 96.88 106 SER A N 1
ATOM 831 C CA . SER A 1 106 ? -10.636 3.477 15.857 1.00 96.88 106 SER A CA 1
ATOM 832 C C . SER A 1 106 ? -12.004 2.888 15.477 1.00 96.88 106 SER A C 1
ATOM 834 O O . SER A 1 106 ? -13.020 3.253 16.072 1.00 96.88 106 SER A O 1
ATOM 836 N N . GLN A 1 107 ? -12.039 1.913 14.562 1.00 96.44 107 GLN A N 1
ATOM 837 C CA . GLN A 1 107 ? -13.259 1.190 14.193 1.00 96.44 107 GLN A CA 1
ATOM 838 C C . GLN A 1 107 ? -13.790 0.339 15.345 1.00 96.44 107 GLN A C 1
ATOM 840 O O . GLN A 1 107 ? -14.998 0.333 15.585 1.00 96.44 107 GLN A O 1
ATOM 845 N N . LEU A 1 108 ? -12.907 -0.330 16.096 1.00 95.44 108 LEU A N 1
ATOM 846 C CA . LEU A 1 108 ? -13.291 -1.078 17.297 1.00 95.44 108 LEU A CA 1
ATOM 847 C C . LEU A 1 108 ? -13.955 -0.167 18.333 1.00 95.44 108 LEU A C 1
ATOM 849 O O . LEU A 1 108 ? -15.015 -0.512 18.855 1.00 95.44 108 LEU A O 1
ATOM 853 N N . ILE A 1 109 ? -13.402 1.027 18.569 1.00 96.25 109 ILE A N 1
ATOM 854 C CA . ILE A 1 109 ? -14.029 2.030 19.444 1.00 96.25 109 ILE A CA 1
ATOM 855 C C . ILE A 1 109 ? -15.412 2.427 18.910 1.00 96.25 109 ILE A C 1
ATOM 857 O O . ILE A 1 109 ? -16.382 2.442 19.671 1.00 96.25 109 ILE A O 1
ATOM 861 N N . GLY A 1 110 ? -15.531 2.704 17.608 1.00 95.25 110 GLY A N 1
ATOM 862 C CA . GLY A 1 110 ? -16.806 3.055 16.973 1.00 95.25 110 GLY A CA 1
ATOM 863 C C . GLY A 1 110 ? -17.868 1.960 17.116 1.00 95.25 110 GLY A C 1
ATOM 864 O O . GLY A 1 110 ? -19.019 2.249 17.449 1.00 95.25 110 GLY A O 1
ATOM 865 N N . MET A 1 111 ? -17.479 0.694 16.945 1.00 94.56 111 MET A N 1
ATOM 866 C CA . MET A 1 111 ? -18.363 -0.458 17.141 1.00 94.56 111 MET A CA 1
ATOM 867 C C . MET A 1 111 ? -18.814 -0.595 18.598 1.00 94.56 111 MET A C 1
ATOM 869 O O . MET A 1 111 ? -20.009 -0.777 18.847 1.00 94.56 111 MET A O 1
ATOM 873 N N . LEU A 1 112 ? -17.897 -0.458 19.562 1.00 93.62 112 LEU A N 1
ATOM 874 C CA . LEU A 1 112 ? -18.220 -0.503 20.992 1.00 93.62 112 LEU A CA 1
ATOM 875 C C . LEU A 1 112 ? -19.203 0.605 21.379 1.00 93.62 112 LEU A C 1
ATOM 877 O O . LEU A 1 112 ? -20.245 0.317 21.966 1.00 93.62 112 LEU A O 1
ATOM 881 N N . LEU A 1 113 ? -18.921 1.854 20.999 1.00 94.38 113 LEU A N 1
ATOM 882 C CA . LEU A 1 113 ? -19.794 2.992 21.295 1.00 94.38 113 LEU A CA 1
ATOM 883 C C . LEU A 1 113 ? -21.171 2.839 20.643 1.00 94.38 113 LEU A C 1
ATOM 885 O O . LEU A 1 113 ? -22.183 3.071 21.304 1.00 94.38 113 LEU A O 1
ATOM 889 N N . ALA A 1 114 ? -21.237 2.387 19.387 1.00 93.88 114 ALA A N 1
ATOM 890 C CA . ALA A 1 114 ? -22.506 2.138 18.706 1.00 93.88 114 ALA A CA 1
ATOM 891 C C . ALA A 1 114 ? -23.334 1.049 19.406 1.00 93.88 114 ALA A C 1
ATOM 893 O O . ALA A 1 114 ? -24.553 1.189 19.542 1.00 93.88 114 ALA A O 1
ATOM 894 N N . CYS A 1 115 ? -22.686 -0.015 19.890 1.00 89.88 115 CYS A N 1
ATOM 895 C CA . CYS A 1 115 ? -23.349 -1.082 20.637 1.00 89.88 115 CYS A CA 1
ATOM 896 C C . CYS A 1 115 ? -23.846 -0.596 22.003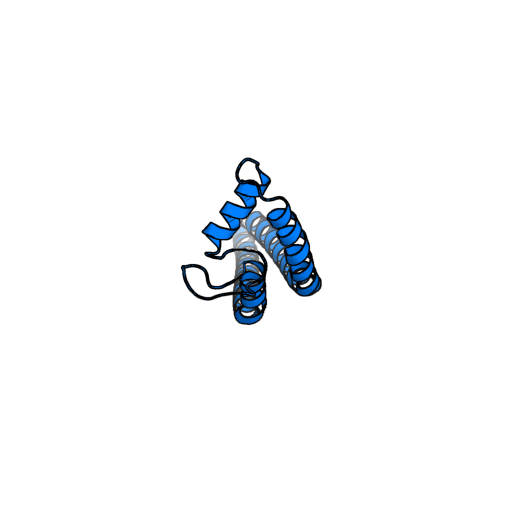 1.00 89.88 115 CYS A C 1
ATOM 898 O O . CYS A 1 115 ? -25.005 -0.838 22.350 1.00 89.88 115 CYS A O 1
ATOM 900 N N . CYS A 1 116 ? -23.004 0.122 22.752 1.00 91.50 116 CYS A N 1
ATOM 901 C CA . CYS A 1 116 ? -23.363 0.713 24.040 1.00 91.50 116 CYS A CA 1
ATOM 902 C C . CYS A 1 116 ? -24.538 1.685 23.896 1.00 91.50 116 CYS A C 1
ATOM 904 O O . CYS A 1 116 ? -25.531 1.557 24.611 1.00 91.50 116 CYS A O 1
ATOM 906 N N . LEU A 1 117 ? -24.478 2.592 22.918 1.00 91.38 117 LEU A N 1
ATOM 907 C CA . LEU A 1 117 ? -25.545 3.553 22.653 1.00 91.38 117 LEU A CA 1
ATOM 908 C C . LEU A 1 117 ? -26.833 2.862 22.189 1.00 91.38 117 LEU A C 1
ATOM 910 O O . LEU A 1 117 ? -27.918 3.209 22.648 1.00 91.38 117 LEU A O 1
ATOM 914 N N . SER A 1 118 ? -26.741 1.840 21.330 1.00 89.88 118 SER A N 1
ATOM 915 C CA . SER A 1 118 ? -27.920 1.071 20.912 1.00 89.88 118 SER A CA 1
ATOM 916 C C . SER A 1 118 ? -28.597 0.377 22.094 1.00 89.88 118 SER A C 1
ATOM 918 O O . SER A 1 118 ? -29.828 0.314 22.122 1.00 89.88 118 SER A O 1
ATOM 920 N N . ARG A 1 119 ? -27.826 -0.155 23.052 1.00 87.81 119 ARG A N 1
ATOM 921 C CA . ARG A 1 119 ? -28.376 -0.756 24.275 1.00 87.81 119 ARG A CA 1
ATOM 922 C C . ARG A 1 119 ? -29.010 0.300 25.169 1.00 87.81 119 ARG A C 1
ATOM 924 O O . ARG A 1 119 ? -30.151 0.099 25.556 1.00 87.81 119 ARG A O 1
ATOM 931 N N . PHE A 1 120 ? -28.324 1.417 25.408 1.00 89.50 120 PHE A N 1
ATOM 932 C CA . PHE A 1 120 ? -28.811 2.530 26.230 1.00 89.50 120 PHE A CA 1
ATOM 933 C C . PHE A 1 120 ? -30.117 3.148 25.714 1.00 89.50 120 PHE A C 1
ATOM 935 O O . PHE A 1 120 ? -30.988 3.492 26.505 1.00 89.50 120 PHE A O 1
ATOM 942 N N . ILE A 1 121 ? -30.280 3.268 24.393 1.00 88.88 121 ILE A N 1
ATOM 943 C CA . ILE A 1 121 ? -31.535 3.755 23.806 1.00 88.88 121 ILE A CA 1
ATOM 944 C C . ILE A 1 121 ? -32.637 2.702 23.949 1.00 88.88 121 ILE A C 1
ATOM 946 O O . ILE A 1 121 ? -33.746 3.048 24.330 1.00 88.88 121 ILE A O 1
ATOM 950 N N . THR A 1 122 ? -32.350 1.424 23.669 1.00 86.50 122 THR A N 1
ATOM 951 C CA . THR A 1 122 ? -33.369 0.355 23.743 1.00 86.50 122 THR A CA 1
ATOM 952 C C . THR A 1 122 ? -33.878 0.199 25.176 1.00 86.50 122 THR A C 1
ATOM 954 O O . THR A 1 122 ? -35.070 0.349 25.401 1.00 86.50 122 THR A O 1
ATOM 957 N N . ALA A 1 123 ? -32.954 -0.003 26.117 1.00 83.44 123 ALA A N 1
ATOM 958 C CA . ALA A 1 123 ? -32.789 0.884 27.256 1.00 83.44 123 ALA A CA 1
ATOM 959 C C . ALA A 1 123 ? -33.975 1.651 27.871 1.00 83.44 123 ALA A C 1
ATOM 961 O O . ALA A 1 123 ? -35.018 1.183 28.306 1.00 83.44 123 ALA A O 1
ATOM 962 N N . ASN A 1 124 ? -33.768 2.952 27.808 1.00 80.75 124 ASN A N 1
ATOM 963 C CA . ASN A 1 124 ? -34.682 3.980 28.241 1.00 80.75 124 ASN A CA 1
ATOM 964 C C . ASN A 1 124 ? -36.048 3.966 27.514 1.00 80.75 124 ASN A C 1
ATOM 966 O O . ASN A 1 124 ? -36.971 4.648 27.942 1.00 80.75 124 ASN A O 1
ATOM 970 N N . GLN A 1 125 ? -36.202 3.247 26.393 1.00 77.31 125 GLN A N 1
ATOM 971 C CA . GLN A 1 125 ? -37.497 3.121 25.709 1.00 77.31 125 GLN A CA 1
ATOM 972 C C . GLN A 1 125 ? -38.430 2.096 26.370 1.00 77.31 125 GLN A C 1
ATOM 974 O O . GLN A 1 125 ? -39.639 2.228 26.212 1.00 77.31 125 GLN A O 1
ATOM 979 N N . TYR A 1 126 ? -37.913 1.108 27.110 1.00 63.47 126 TYR A N 1
ATOM 980 C CA . TYR A 1 126 ? -38.755 0.155 27.846 1.00 63.47 126 TYR A CA 1
ATOM 981 C C . TYR A 1 126 ? -39.135 0.637 29.255 1.00 63.47 126 TYR A C 1
ATOM 983 O O . TYR A 1 126 ? -40.113 0.146 29.800 1.00 63.47 126 TYR A O 1
ATOM 991 N N . GLU A 1 127 ? -38.398 1.591 29.841 1.00 63.06 127 GLU A N 1
ATOM 992 C CA . GLU A 1 127 ? -38.723 2.178 31.158 1.00 63.06 127 GLU A CA 1
ATOM 993 C C . GLU A 1 127 ? -39.779 3.296 31.092 1.00 63.06 127 GLU A C 1
ATOM 995 O O . GLU A 1 127 ? -40.307 3.692 32.126 1.00 63.06 127 GLU A O 1
ATOM 1000 N N . MET A 1 128 ? -40.104 3.813 29.900 1.00 59.34 128 MET A N 1
ATOM 1001 C CA . MET A 1 128 ? -41.129 4.854 29.705 1.00 59.34 128 MET A CA 1
ATOM 1002 C C . MET A 1 128 ? -42.499 4.310 29.246 1.00 59.34 128 MET A C 1
ATOM 1004 O O . MET A 1 128 ? -43.299 5.072 28.700 1.00 59.34 128 MET A O 1
ATOM 1008 N N . VAL A 1 129 ? -42.773 3.016 29.455 1.00 53.75 129 VAL A N 1
ATOM 1009 C CA . VAL A 1 129 ? -44.085 2.373 29.231 1.00 53.75 129 VAL A CA 1
ATOM 1010 C C . VAL A 1 129 ? -44.591 1.763 30.528 1.00 53.75 129 VAL A C 1
ATOM 1012 O O . VAL A 1 129 ? -43.790 1.074 31.195 1.00 53.75 129 VAL A O 1
#

pLDDT: mean 88.17, std 11.97, range [39.81, 97.44]

Organism: Equus asinus (NCBI:txid9793)

Sequence (129 aa):
MLKLYAMFLSLVFLAELVAGISGFVFRHEIKDTFLRTYTDAMQNYNGNDERSRAVDHVQRSLSCCGVQNYTNWSTINQKGCYDLVTSFMETNMGIIAGVAFGIAFSQLIGMLLACCLSRFITANQYEMV

Secondary structure (DSSP, 8-state):
-HHHHHHHHHHHHHHHHHHHHHHHHTHHHHHHHHHHHHHHHHHT--SSSHHHHHHHHHHHHHT--SSS--S---SS--S-HHHHHHHHHHHSHHHHHHHHHHHHHHHHHHHHHHHHHHHHHHHHHHTT-

Radius of gyration: 23.19 Å; chains: 1; bounding box: 69×27×60 Å